Protein AF-A0AAW4G7P1-F1 (afdb_monomer_lite)

Organism: Gordonia rubripertincta (NCBI:txid36822)

Radius of gyration: 15.89 Å; chains: 1; bounding box: 29×51×33 Å

Sequence (95 aa):
MADQDPPPGSARLQLADGIAVLRPEAAVFEAMVTGWSHQQMARNLSVGTIAAQVATIRRFQDFCGVAGPWHWTPRWSMTGSPNCAGSTAWPWARC

Foldseek 3Di:
DDPDDDPQLQLVVVDDPPDDDPLVQVSSQVSNLVSVLVVCVVVVDDPVVSVVVSVVVVLVDVQLPPDHPVPDDPVCVVPGHPPPPDDPDDPVVVD

Structure (mmCIF, N/CA/C/O backbone):
data_AF-A0AAW4G7P1-F1
#
_entry.id   AF-A0AAW4G7P1-F1
#
loop_
_atom_site.group_PDB
_atom_site.id
_atom_site.type_symbol
_atom_site.label_atom_id
_atom_site.label_alt_id
_atom_site.label_comp_id
_atom_site.label_asym_id
_atom_site.label_entity_id
_atom_site.label_seq_id
_atom_site.pdbx_PDB_ins_code
_atom_site.Cartn_x
_atom_site.Cartn_y
_atom_site.Cartn_z
_atom_site.occupancy
_atom_site.B_iso_or_equiv
_atom_site.auth_seq_id
_atom_site.auth_comp_id
_atom_site.auth_asym_id
_atom_site.auth_atom_id
_atom_site.pdbx_PDB_model_num
ATOM 1 N N . MET A 1 1 ? 5.872 -31.917 -4.105 1.00 42.69 1 MET A N 1
ATOM 2 C CA . MET A 1 1 ? 6.176 -30.474 -4.053 1.00 42.69 1 MET A CA 1
ATOM 3 C C . MET A 1 1 ? 5.132 -29.890 -3.129 1.00 42.69 1 MET A C 1
ATOM 5 O O . MET A 1 1 ? 3.973 -29.905 -3.508 1.00 42.69 1 MET A O 1
ATOM 9 N N . ALA A 1 2 ? 5.488 -29.636 -1.867 1.00 50.38 2 ALA A N 1
ATOM 10 C CA . ALA A 1 2 ? 4.502 -29.294 -0.845 1.00 50.38 2 ALA A CA 1
ATOM 11 C C . ALA A 1 2 ? 3.710 -28.060 -1.288 1.00 50.38 2 ALA A C 1
ATOM 13 O O . ALA A 1 2 ? 4.312 -27.058 -1.673 1.00 50.38 2 ALA A O 1
ATOM 14 N N . ASP A 1 3 ? 2.387 -28.177 -1.242 1.00 61.84 3 ASP A N 1
ATOM 15 C CA . ASP A 1 3 ? 1.475 -27.045 -1.271 1.00 61.84 3 ASP A CA 1
ATOM 16 C C . ASP A 1 3 ? 1.808 -26.201 -0.035 1.00 61.84 3 ASP A C 1
ATOM 18 O O . ASP A 1 3 ? 1.547 -26.597 1.100 1.00 61.84 3 ASP A O 1
ATOM 22 N N . GLN A 1 4 ? 2.607 -25.153 -0.224 1.00 69.19 4 GLN A N 1
ATOM 23 C CA . GLN A 1 4 ? 2.962 -24.240 0.852 1.00 69.19 4 GLN A CA 1
ATOM 24 C C . GLN A 1 4 ? 1.898 -23.160 0.871 1.00 69.19 4 GLN A C 1
ATOM 26 O O . GLN A 1 4 ? 1.895 -22.284 0.000 1.00 69.19 4 GLN A O 1
ATOM 31 N N . ASP A 1 5 ? 1.023 -23.224 1.873 1.00 82.00 5 ASP A N 1
ATOM 32 C CA . ASP A 1 5 ? 0.105 -22.134 2.158 1.00 82.00 5 ASP A CA 1
ATOM 33 C C . ASP A 1 5 ? 0.910 -20.835 2.303 1.00 82.00 5 ASP A C 1
ATOM 35 O O . ASP A 1 5 ? 1.856 -20.762 3.101 1.00 82.00 5 ASP A O 1
ATOM 39 N N . PRO A 1 6 ? 0.602 -19.799 1.506 1.00 85.62 6 PRO A N 1
ATOM 40 C CA . PRO A 1 6 ? 1.328 -18.546 1.588 1.00 85.62 6 PRO A CA 1
ATOM 41 C C . PRO A 1 6 ? 1.102 -17.904 2.968 1.00 85.62 6 PRO A C 1
ATOM 43 O O . PRO A 1 6 ? -0.019 -17.912 3.483 1.00 85.62 6 PRO A O 1
ATOM 46 N N . PRO A 1 7 ? 2.141 -17.299 3.573 1.00 86.81 7 PRO A N 1
ATOM 47 C CA . PRO A 1 7 ? 2.013 -16.697 4.893 1.00 86.81 7 PRO A CA 1
ATOM 48 C C . PRO A 1 7 ? 0.993 -15.543 4.885 1.00 86.81 7 PRO A C 1
ATOM 50 O O . PRO A 1 7 ? 0.812 -14.885 3.851 1.00 86.81 7 PRO A O 1
ATOM 53 N N . PRO A 1 8 ? 0.354 -15.232 6.030 1.00 86.38 8 PRO A N 1
ATOM 54 C CA . PRO A 1 8 ? -0.606 -14.136 6.127 1.00 86.38 8 PRO A CA 1
ATOM 55 C C . PRO A 1 8 ? -0.027 -12.809 5.628 1.00 86.38 8 PRO A C 1
ATOM 57 O O . PRO A 1 8 ? 1.070 -12.407 6.015 1.00 86.38 8 PRO A O 1
ATOM 60 N N . GLY A 1 9 ? -0.777 -12.105 4.781 1.00 86.56 9 GLY A N 1
ATOM 61 C CA . GLY A 1 9 ? -0.340 -10.848 4.162 1.00 86.56 9 GLY A CA 1
ATOM 62 C C . GLY A 1 9 ? 0.652 -11.009 3.001 1.00 86.56 9 GLY A C 1
ATOM 63 O O . GLY A 1 9 ? 1.146 -10.006 2.493 1.00 86.56 9 GLY A O 1
ATOM 64 N N . SER A 1 10 ? 0.925 -12.237 2.547 1.00 89.88 10 SER A N 1
ATOM 65 C CA . SER A 1 10 ? 1.647 -12.486 1.295 1.00 89.88 10 SER A CA 1
ATOM 66 C C . SER A 1 10 ? 0.914 -11.876 0.097 1.00 89.88 10 SER A C 1
ATOM 68 O O . SER A 1 10 ? -0.304 -12.009 -0.029 1.00 89.88 10 SER A O 1
ATOM 70 N N . ALA A 1 11 ? 1.662 -11.282 -0.836 1.00 89.00 11 ALA A N 1
ATOM 71 C CA . ALA A 1 11 ? 1.114 -10.749 -2.084 1.00 89.00 11 ALA A CA 1
ATOM 72 C C . ALA A 1 11 ? 0.386 -11.820 -2.917 1.00 89.00 11 ALA A C 1
ATOM 74 O O . ALA A 1 11 ? -0.596 -11.518 -3.588 1.00 89.00 11 ALA A O 1
ATOM 75 N N . ARG A 1 12 ? 0.816 -13.087 -2.826 1.00 87.81 12 ARG A N 1
ATOM 76 C CA . ARG A 1 12 ? 0.189 -14.214 -3.536 1.00 87.81 12 ARG A CA 1
ATOM 77 C C . ARG A 1 12 ? -1.272 -14.428 -3.122 1.00 87.81 12 ARG A C 1
ATOM 79 O O . ARG A 1 12 ? -2.060 -14.854 -3.947 1.00 87.81 12 ARG A O 1
ATOM 86 N N . LEU A 1 13 ? -1.644 -14.063 -1.892 1.00 90.75 13 LEU A N 1
ATOM 87 C CA . LEU A 1 13 ? -3.032 -14.122 -1.416 1.00 90.75 13 LEU A CA 1
ATOM 88 C C . LEU A 1 13 ? -3.940 -13.052 -2.043 1.00 90.75 13 LEU A C 1
ATOM 90 O O . LEU A 1 13 ? -5.154 -13.132 -1.896 1.00 90.75 13 LEU A O 1
ATOM 94 N N . GLN A 1 14 ? -3.367 -12.023 -2.674 1.00 91.19 14 GLN A N 1
ATOM 95 C CA . GLN A 1 14 ? -4.107 -10.898 -3.261 1.00 91.19 14 GLN A CA 1
ATOM 96 C C . GLN A 1 14 ? -4.118 -10.930 -4.798 1.00 91.19 14 GLN A C 1
ATOM 98 O O . GLN A 1 14 ? -4.746 -10.081 -5.426 1.00 91.19 14 GLN A O 1
ATOM 103 N N . LEU A 1 15 ? -3.410 -11.879 -5.415 1.00 89.62 15 LEU A N 1
ATOM 104 C CA . LEU A 1 15 ? -3.330 -12.040 -6.865 1.00 89.62 15 LEU A CA 1
ATOM 105 C C . LEU A 1 15 ? -4.203 -13.220 -7.299 1.00 89.62 15 LEU A C 1
ATOM 107 O O . LEU A 1 15 ? -4.230 -14.250 -6.634 1.00 89.62 15 LEU A O 1
ATOM 111 N N . ALA A 1 16 ? -4.905 -13.077 -8.424 1.00 85.50 16 ALA A N 1
ATOM 112 C CA . ALA A 1 16 ? -5.705 -14.164 -8.975 1.00 85.50 16 ALA A CA 1
ATOM 113 C C . ALA A 1 16 ? -4.798 -15.287 -9.503 1.00 85.50 16 ALA A C 1
ATOM 115 O O . ALA A 1 16 ? -3.914 -15.042 -10.328 1.00 85.50 16 ALA A O 1
ATOM 116 N N . ASP A 1 17 ? -5.033 -16.520 -9.053 1.00 83.56 17 ASP A N 1
ATOM 117 C CA . ASP A 1 17 ? -4.310 -17.684 -9.562 1.00 83.56 17 ASP A CA 1
ATOM 118 C C . ASP A 1 17 ? -4.679 -17.967 -11.030 1.00 83.56 17 ASP A C 1
ATOM 120 O O . ASP A 1 17 ? -5.822 -17.805 -11.461 1.00 83.56 17 ASP A O 1
ATOM 124 N N . GLY A 1 18 ? -3.689 -18.402 -11.815 1.00 83.12 18 GLY A N 1
ATOM 125 C CA . GLY A 1 18 ? -3.876 -18.819 -13.210 1.00 83.12 18 GLY A CA 1
ATOM 126 C C . GLY A 1 18 ? -4.053 -17.688 -14.232 1.00 83.12 18 GLY A C 1
ATOM 127 O O . GLY A 1 18 ? -4.198 -17.979 -15.419 1.00 83.12 18 GLY A O 1
ATOM 128 N N . ILE A 1 19 ? -4.005 -16.416 -13.817 1.00 85.12 19 ILE A N 1
ATOM 129 C CA . ILE A 1 19 ? -4.139 -15.256 -14.713 1.00 85.12 19 ILE A CA 1
ATOM 130 C C . ILE A 1 19 ? -2.791 -14.547 -14.872 1.00 85.12 19 ILE A C 1
ATOM 132 O O . ILE A 1 19 ? -2.147 -14.167 -13.895 1.00 85.12 19 ILE A O 1
ATOM 136 N N . ALA A 1 20 ? -2.373 -14.330 -16.122 1.00 84.62 20 ALA A N 1
ATOM 137 C CA . ALA A 1 20 ? -1.178 -13.550 -16.421 1.00 84.62 20 ALA A CA 1
ATOM 138 C C . ALA A 1 20 ? -1.382 -12.075 -16.039 1.00 84.62 20 ALA A C 1
ATOM 140 O O . ALA A 1 20 ? -2.327 -11.418 -16.479 1.00 84.62 20 ALA A O 1
ATOM 141 N N . VAL A 1 21 ? -0.468 -11.541 -15.232 1.00 86.00 21 VAL A N 1
ATOM 142 C CA . VAL A 1 21 ? -0.518 -10.158 -14.759 1.00 86.00 21 VAL A CA 1
ATOM 143 C C . VAL A 1 21 ? 0.166 -9.238 -15.771 1.00 86.00 21 VAL A C 1
ATOM 145 O O . VAL A 1 21 ? 1.357 -9.376 -16.031 1.00 86.00 21 VAL A O 1
ATOM 148 N N . LEU A 1 22 ? -0.575 -8.265 -16.312 1.00 86.50 22 LEU A N 1
ATOM 149 C CA . LEU A 1 22 ? -0.093 -7.350 -17.360 1.00 86.50 22 LEU A CA 1
ATOM 150 C C . LEU A 1 22 ? 1.070 -6.445 -16.910 1.00 86.50 22 LEU A C 1
ATOM 152 O O . LEU A 1 22 ? 1.931 -6.093 -17.709 1.00 86.50 22 LEU A O 1
ATOM 156 N N . ARG A 1 23 ? 1.075 -6.038 -15.636 1.00 87.56 23 ARG A N 1
ATOM 157 C CA . ARG A 1 23 ? 2.111 -5.195 -15.019 1.00 87.56 23 ARG A CA 1
ATOM 158 C C . ARG A 1 23 ? 2.557 -5.832 -13.703 1.00 87.56 23 ARG A C 1
ATOM 160 O O . ARG A 1 23 ? 2.068 -5.413 -12.648 1.00 87.56 23 ARG A O 1
ATOM 167 N N . PRO A 1 24 ? 3.400 -6.876 -13.755 1.00 86.69 24 PRO A N 1
ATOM 168 C CA . PRO A 1 24 ? 3.679 -7.712 -12.593 1.00 86.69 24 PRO A CA 1
ATOM 169 C C . PRO A 1 24 ? 4.242 -6.899 -11.428 1.00 86.69 24 PRO A C 1
ATOM 171 O O . PRO A 1 24 ? 3.810 -7.082 -10.296 1.00 86.69 24 PRO A O 1
ATOM 174 N N . GLU A 1 25 ? 5.106 -5.922 -11.689 1.00 86.75 25 GLU A N 1
ATOM 175 C CA . GLU A 1 25 ? 5.745 -5.130 -10.642 1.00 86.75 25 GLU A CA 1
ATOM 176 C C . GLU A 1 25 ? 4.741 -4.250 -9.890 1.00 86.75 25 GLU A C 1
ATOM 178 O O . GLU A 1 25 ? 4.734 -4.217 -8.659 1.00 86.75 25 GLU A O 1
ATOM 183 N N . ALA A 1 26 ? 3.864 -3.565 -10.628 1.00 88.38 26 ALA A N 1
ATOM 184 C CA . ALA A 1 26 ? 2.841 -2.703 -10.042 1.00 88.38 26 ALA A CA 1
ATOM 185 C C . ALA A 1 26 ? 1.794 -3.523 -9.276 1.00 88.38 26 ALA A C 1
ATOM 187 O O . ALA A 1 26 ? 1.411 -3.162 -8.167 1.00 88.38 26 ALA A O 1
ATOM 188 N N . ALA A 1 27 ? 1.363 -4.650 -9.842 1.00 90.50 27 ALA A N 1
ATOM 189 C CA . ALA A 1 27 ? 0.375 -5.515 -9.212 1.00 90.50 27 ALA A CA 1
ATOM 190 C C . ALA A 1 27 ? 0.909 -6.171 -7.932 1.00 90.50 27 ALA A C 1
ATOM 192 O O . ALA A 1 27 ? 0.215 -6.190 -6.919 1.00 90.50 27 ALA A O 1
ATOM 193 N N . VAL A 1 28 ? 2.150 -6.670 -7.954 1.00 90.94 28 VAL A N 1
ATOM 194 C CA . VAL A 1 28 ? 2.789 -7.256 -6.768 1.00 90.94 28 VAL A CA 1
ATOM 195 C C . VAL A 1 28 ? 2.969 -6.199 -5.681 1.00 90.94 28 VAL A C 1
ATOM 197 O O . VAL A 1 28 ? 2.719 -6.489 -4.514 1.00 90.94 28 VAL A O 1
ATOM 200 N N . PHE A 1 29 ? 3.341 -4.967 -6.040 1.00 91.75 29 PHE A N 1
ATOM 201 C CA . PHE A 1 29 ? 3.439 -3.878 -5.070 1.00 91.75 29 PHE A CA 1
ATOM 202 C C . PHE A 1 29 ? 2.093 -3.570 -4.396 1.00 91.75 29 PHE A C 1
ATOM 204 O O . PHE A 1 29 ? 2.018 -3.524 -3.169 1.00 91.75 29 PHE A O 1
ATOM 211 N N . GLU A 1 30 ? 1.016 -3.418 -5.170 1.00 92.75 30 GLU A N 1
ATOM 212 C CA . GLU A 1 30 ? -0.321 -3.164 -4.613 1.00 92.75 30 GLU A CA 1
ATOM 213 C C . GLU A 1 30 ? -0.812 -4.329 -3.739 1.00 92.75 30 GLU A C 1
ATOM 215 O O . GLU A 1 30 ? -1.379 -4.117 -2.662 1.00 92.75 30 GLU A O 1
ATOM 220 N N . ALA A 1 31 ? -0.519 -5.564 -4.148 1.00 93.94 31 ALA A N 1
ATOM 221 C CA . ALA A 1 31 ? -0.791 -6.761 -3.361 1.00 93.94 31 ALA A CA 1
ATOM 222 C C . ALA A 1 31 ? -0.028 -6.762 -2.022 1.00 93.94 31 ALA A C 1
ATOM 224 O O . ALA A 1 31 ? -0.609 -7.093 -0.986 1.00 93.94 31 ALA A O 1
ATOM 225 N N . MET A 1 32 ? 1.244 -6.344 -2.009 1.00 93.06 32 MET A N 1
ATOM 226 C CA . MET A 1 32 ? 2.035 -6.197 -0.779 1.00 93.06 32 MET A CA 1
ATOM 227 C C . MET A 1 32 ? 1.461 -5.119 0.147 1.00 93.06 32 MET A C 1
ATOM 229 O O . MET A 1 32 ? 1.300 -5.368 1.341 1.00 93.06 32 MET A O 1
ATOM 233 N N . VAL A 1 33 ? 1.115 -3.941 -0.386 1.00 95.06 33 VAL A N 1
ATOM 234 C CA . VAL A 1 33 ? 0.517 -2.843 0.399 1.00 95.06 33 VAL A CA 1
ATOM 235 C C . VAL A 1 33 ? -0.823 -3.269 1.005 1.00 95.06 33 VAL A C 1
ATOM 237 O O . VAL A 1 33 ? -1.101 -2.968 2.169 1.00 95.06 33 VAL A O 1
ATOM 240 N N . THR A 1 34 ? -1.631 -4.016 0.252 1.00 95.75 34 THR A N 1
ATOM 241 C CA . THR A 1 34 ? -2.918 -4.555 0.717 1.00 95.75 34 THR A CA 1
ATOM 242 C C . THR A 1 34 ? -2.721 -5.591 1.824 1.00 95.75 34 THR A C 1
ATOM 244 O O . THR A 1 34 ? -3.304 -5.464 2.901 1.00 95.75 34 THR A O 1
ATOM 247 N N . GLY A 1 35 ? -1.838 -6.572 1.611 1.00 94.94 35 GLY A N 1
ATOM 248 C CA . GLY A 1 35 ? -1.518 -7.592 2.610 1.00 94.94 35 GLY A CA 1
ATOM 249 C C . GLY A 1 35 ? -0.979 -6.993 3.913 1.00 94.94 35 GLY A C 1
ATOM 250 O O . GLY A 1 35 ? -1.439 -7.354 4.997 1.00 94.94 35 GLY A O 1
ATOM 251 N N . TRP A 1 36 ? -0.076 -6.016 3.815 1.00 94.50 36 TRP A N 1
ATOM 252 C CA . TRP A 1 36 ? 0.432 -5.264 4.963 1.00 94.50 36 TRP A CA 1
ATOM 253 C C . TRP A 1 36 ? -0.674 -4.468 5.675 1.00 94.50 36 TRP A C 1
ATOM 255 O O . TRP A 1 36 ? -0.763 -4.498 6.901 1.00 94.50 36 TRP A O 1
ATOM 265 N N . SER A 1 37 ? -1.576 -3.815 4.936 1.00 95.75 37 SER A N 1
ATOM 266 C CA . SER A 1 37 ? -2.700 -3.077 5.533 1.00 95.75 37 SER A CA 1
ATOM 267 C C . SER A 1 37 ? -3.618 -4.000 6.339 1.00 95.75 37 SER A C 1
ATOM 269 O O . SER A 1 37 ? -3.996 -3.658 7.460 1.00 95.75 37 SER A O 1
ATOM 271 N N . HIS A 1 38 ? -3.906 -5.204 5.832 1.00 95.00 38 HIS A N 1
ATOM 272 C CA . HIS A 1 38 ? -4.655 -6.221 6.576 1.00 95.00 38 HIS A CA 1
ATOM 273 C C . HIS A 1 38 ? -3.917 -6.672 7.847 1.00 95.00 38 HIS A C 1
ATOM 275 O O . HIS A 1 38 ? -4.541 -6.818 8.899 1.00 95.00 38 HIS A O 1
ATOM 281 N N . GLN A 1 39 ? -2.588 -6.826 7.794 1.00 93.81 39 GLN A N 1
ATOM 282 C CA . GLN A 1 39 ? -1.786 -7.128 8.988 1.00 93.81 39 GLN A CA 1
ATOM 283 C C . GLN A 1 39 ? -1.871 -6.010 10.040 1.00 93.81 39 GLN A C 1
ATOM 285 O O . GLN A 1 39 ? -1.931 -6.299 11.235 1.00 93.81 39 GLN A O 1
ATOM 290 N N . GLN A 1 40 ? -1.909 -4.740 9.624 1.00 95.38 40 GLN A N 1
ATOM 291 C CA . GLN A 1 40 ? -2.065 -3.613 10.548 1.00 95.38 40 GLN A CA 1
ATOM 292 C C . GLN A 1 40 ? -3.475 -3.563 11.157 1.00 95.38 40 GLN A C 1
ATOM 294 O O . GLN A 1 40 ? -3.611 -3.318 12.356 1.00 95.38 40 GLN A O 1
ATOM 299 N N . MET A 1 41 ? -4.518 -3.858 10.374 1.00 95.00 41 MET A N 1
ATOM 300 C CA . MET A 1 41 ? -5.894 -3.963 10.882 1.00 95.00 41 MET A CA 1
ATOM 301 C C . MET A 1 41 ? -6.029 -5.071 11.931 1.00 95.00 41 MET A C 1
ATOM 303 O O . MET A 1 41 ? -6.653 -4.858 12.967 1.00 95.00 41 MET A O 1
ATOM 307 N N . ALA A 1 42 ? -5.379 -6.221 11.722 1.00 94.81 42 ALA A N 1
ATOM 308 C CA . ALA A 1 42 ? -5.365 -7.323 12.689 1.00 94.81 42 ALA A CA 1
ATOM 309 C C . ALA A 1 42 ? -4.711 -6.946 14.035 1.00 94.81 42 ALA A C 1
ATOM 311 O O . ALA A 1 42 ? -4.985 -7.571 15.056 1.00 94.81 42 ALA A O 1
ATOM 312 N N . ARG A 1 43 ? -3.876 -5.899 14.056 1.00 92.75 43 ARG A N 1
ATOM 313 C CA . ARG A 1 43 ? -3.279 -5.316 15.271 1.00 92.75 43 ARG A CA 1
ATOM 314 C C . ARG A 1 43 ? -4.147 -4.217 15.897 1.00 92.75 43 ARG A C 1
ATOM 316 O O . ARG A 1 43 ? -3.676 -3.497 16.773 1.00 92.75 43 ARG A O 1
ATOM 323 N N . ASN A 1 44 ? -5.396 -4.080 15.448 1.00 95.81 44 ASN A N 1
ATOM 324 C CA . ASN A 1 44 ? -6.356 -3.070 15.889 1.00 95.81 44 ASN A CA 1
ATOM 325 C C . ASN A 1 44 ? -5.852 -1.622 15.704 1.00 95.81 44 ASN A C 1
ATOM 327 O O . ASN A 1 44 ? -6.193 -0.730 16.483 1.00 95.81 44 ASN A O 1
ATOM 331 N N . LEU A 1 45 ? -5.017 -1.372 14.683 1.00 95.50 45 LEU A N 1
ATOM 332 C CA . LEU A 1 45 ? -4.639 -0.008 14.312 1.00 95.50 45 LEU A CA 1
ATOM 333 C C . LEU A 1 45 ? -5.819 0.704 13.648 1.00 95.50 45 LEU A C 1
ATOM 335 O O . LEU A 1 45 ? -6.566 0.115 12.867 1.00 95.50 45 LEU A O 1
ATOM 339 N N . SER A 1 46 ? -5.946 2.007 13.911 1.00 96.38 46 SER A N 1
ATOM 340 C CA . SER A 1 46 ? -6.988 2.815 13.281 1.00 96.38 46 SER A CA 1
ATOM 341 C C . SER A 1 46 ? -6.785 2.903 11.765 1.00 96.38 46 SER A C 1
ATOM 343 O O . SER A 1 46 ? -5.655 3.000 11.275 1.00 96.38 46 SER A O 1
ATOM 345 N N . VAL A 1 47 ? -7.889 2.957 11.017 1.00 95.50 47 VAL A N 1
ATOM 346 C CA . VAL A 1 47 ? -7.864 3.126 9.554 1.00 95.50 47 VAL A CA 1
ATOM 347 C C . VAL A 1 47 ? -7.091 4.388 9.154 1.00 95.50 47 VAL A C 1
ATOM 349 O O . VAL A 1 47 ? -6.318 4.353 8.199 1.00 95.50 47 VAL A O 1
ATOM 352 N N . GLY A 1 48 ? -7.221 5.480 9.918 1.00 97.50 48 GLY A N 1
ATOM 353 C CA . GLY 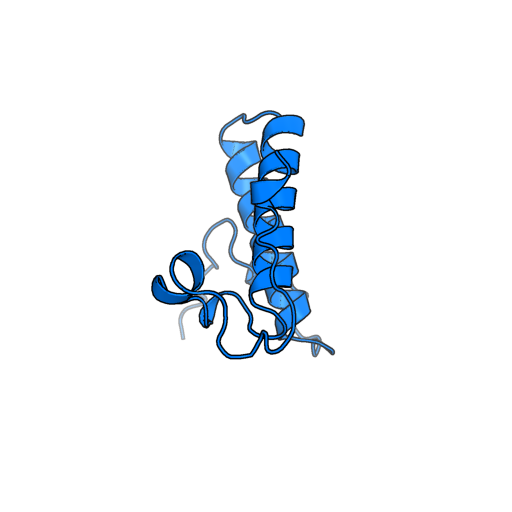A 1 48 ? -6.477 6.719 9.672 1.00 97.50 48 GLY A CA 1
ATOM 354 C C . GLY A 1 48 ? -4.962 6.545 9.823 1.00 97.50 48 GLY A C 1
ATOM 355 O O . GLY A 1 48 ? -4.192 7.023 8.991 1.00 97.50 48 GLY A O 1
ATOM 356 N N . THR A 1 49 ? -4.525 5.794 10.836 1.00 96.00 49 THR A N 1
ATOM 357 C CA . THR A 1 49 ? -3.105 5.479 11.061 1.00 96.00 49 THR A CA 1
ATOM 358 C C . THR A 1 49 ? -2.533 4.601 9.947 1.00 96.00 49 THR A C 1
ATOM 360 O O . THR A 1 49 ? -1.386 4.790 9.539 1.00 96.00 49 THR A O 1
ATOM 363 N N . ILE A 1 50 ? -3.317 3.647 9.444 1.00 97.12 50 ILE A N 1
ATOM 364 C CA . ILE A 1 50 ? -2.917 2.781 8.328 1.00 97.12 50 ILE A CA 1
ATOM 365 C C . ILE A 1 50 ? -2.823 3.604 7.041 1.00 97.12 50 ILE A C 1
ATOM 367 O O . ILE A 1 50 ? -1.798 3.557 6.367 1.00 97.12 50 ILE A O 1
ATOM 371 N N . ALA A 1 51 ? -3.831 4.428 6.744 1.00 97.00 51 ALA A N 1
ATOM 372 C CA . ALA A 1 51 ? -3.847 5.286 5.561 1.00 97.00 51 ALA A CA 1
ATOM 373 C C . ALA A 1 51 ? -2.655 6.258 5.522 1.00 97.00 51 ALA A C 1
ATOM 375 O O . ALA A 1 51 ? -2.016 6.408 4.479 1.00 97.00 51 ALA A O 1
ATOM 376 N N . ALA A 1 52 ? -2.302 6.867 6.661 1.00 96.06 52 ALA A N 1
ATOM 377 C CA . ALA A 1 52 ? -1.138 7.747 6.763 1.00 96.06 52 ALA A CA 1
ATOM 378 C C . ALA A 1 52 ? 0.177 7.016 6.438 1.00 96.06 52 ALA A C 1
ATOM 380 O O . ALA A 1 52 ? 1.033 7.545 5.729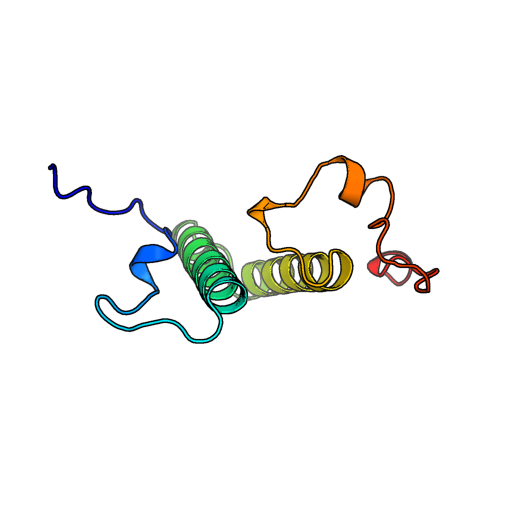 1.00 96.06 52 ALA A O 1
ATOM 381 N N . GLN A 1 53 ? 0.328 5.777 6.906 1.00 95.06 53 GLN A N 1
ATOM 382 C CA . GLN A 1 53 ? 1.501 4.957 6.605 1.00 95.06 53 GLN A CA 1
ATOM 383 C C . GLN A 1 53 ? 1.531 4.491 5.142 1.00 95.06 53 GLN A C 1
ATOM 385 O O . GLN A 1 53 ? 2.582 4.582 4.510 1.00 95.06 53 GLN A O 1
ATOM 390 N N . VAL A 1 54 ? 0.395 4.068 4.570 1.00 96.31 54 VAL A N 1
ATOM 391 C CA . VAL A 1 54 ? 0.300 3.736 3.134 1.00 96.31 54 VAL A CA 1
ATOM 392 C C . VAL A 1 54 ? 0.712 4.932 2.276 1.00 96.31 54 VAL A C 1
ATOM 394 O O . VAL A 1 54 ? 1.472 4.768 1.321 1.00 96.31 54 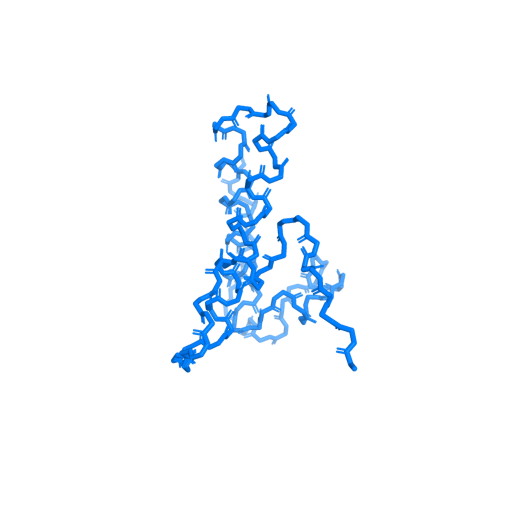VAL A O 1
ATOM 397 N N . ALA A 1 55 ? 0.266 6.143 2.623 1.00 94.94 55 ALA A N 1
ATOM 398 C CA . ALA A 1 55 ? 0.649 7.357 1.907 1.00 94.94 55 ALA A CA 1
ATOM 399 C C . ALA A 1 55 ? 2.170 7.583 1.931 1.00 94.94 55 ALA A C 1
ATOM 401 O O . ALA A 1 55 ? 2.757 7.941 0.911 1.00 94.94 55 ALA A O 1
ATOM 402 N N . THR A 1 56 ? 2.824 7.327 3.066 1.00 92.94 56 THR A N 1
ATOM 403 C CA . THR A 1 56 ? 4.289 7.386 3.177 1.00 92.94 56 THR A CA 1
ATOM 404 C C . THR A 1 56 ? 4.972 6.338 2.298 1.00 92.94 56 THR A C 1
ATOM 406 O O . THR A 1 56 ? 5.909 6.676 1.576 1.00 92.94 56 THR A O 1
ATOM 409 N N . ILE A 1 57 ? 4.483 5.094 2.295 1.00 91.69 57 ILE A N 1
ATOM 410 C CA . ILE A 1 57 ? 5.026 4.008 1.461 1.00 91.69 57 ILE A CA 1
ATOM 411 C C . ILE A 1 57 ? 4.925 4.361 -0.032 1.00 91.69 57 ILE A C 1
ATOM 413 O O . ILE A 1 57 ? 5.895 4.192 -0.767 1.00 91.69 57 ILE A O 1
ATOM 417 N N . ARG A 1 58 ? 3.786 4.904 -0.480 1.00 91.56 58 ARG A N 1
ATOM 418 C CA . ARG A 1 58 ? 3.577 5.307 -1.883 1.00 91.56 58 ARG A CA 1
ATOM 419 C C . ARG A 1 58 ? 4.470 6.477 -2.294 1.00 91.56 58 ARG A C 1
ATOM 421 O O . ARG A 1 58 ? 5.112 6.410 -3.331 1.00 91.56 58 ARG A O 1
ATOM 428 N N . ARG A 1 59 ? 4.621 7.497 -1.442 1.00 89.00 59 ARG A N 1
ATOM 429 C CA . ARG A 1 59 ? 5.581 8.590 -1.698 1.00 89.00 59 ARG A CA 1
ATOM 430 C C . ARG A 1 59 ? 7.016 8.080 -1.805 1.00 89.00 59 ARG A C 1
ATOM 432 O O . ARG A 1 59 ? 7.795 8.603 -2.596 1.00 89.00 59 ARG A O 1
ATOM 439 N N . PHE A 1 60 ? 7.375 7.078 -1.001 1.00 85.69 60 PHE A N 1
ATOM 440 C CA . PHE A 1 60 ? 8.693 6.456 -1.083 1.00 85.69 60 PHE A CA 1
ATOM 441 C C . PHE A 1 60 ? 8.869 5.660 -2.382 1.00 85.69 60 PHE A C 1
ATOM 443 O O . PHE A 1 60 ? 9.911 5.770 -3.021 1.00 85.69 60 PHE A O 1
ATOM 450 N N . GLN A 1 61 ? 7.841 4.930 -2.818 1.00 86.62 61 GLN A N 1
ATOM 451 C CA . GLN A 1 61 ? 7.831 4.281 -4.129 1.00 86.62 61 GLN A CA 1
ATOM 452 C C . GLN A 1 61 ? 8.026 5.302 -5.259 1.00 86.62 61 GLN A C 1
ATOM 454 O O . GLN A 1 61 ? 8.920 5.117 -6.082 1.00 86.62 61 GLN A O 1
ATOM 459 N N . ASP A 1 62 ? 7.258 6.395 -5.260 1.00 85.44 62 ASP A N 1
ATOM 460 C CA . ASP A 1 62 ? 7.371 7.461 -6.264 1.00 85.44 62 ASP A CA 1
ATOM 461 C C . ASP A 1 62 ? 8.787 8.055 -6.296 1.00 85.44 62 ASP A C 1
ATOM 463 O O . ASP A 1 62 ? 9.343 8.316 -7.362 1.00 85.44 62 ASP A O 1
ATOM 467 N N . PHE A 1 63 ? 9.406 8.214 -5.124 1.00 79.69 63 PHE A N 1
ATOM 468 C CA . PHE A 1 63 ? 10.782 8.682 -4.992 1.00 79.69 63 PHE A CA 1
ATOM 469 C C . PHE A 1 63 ? 11.822 7.686 -5.530 1.00 79.69 63 PHE A C 1
ATOM 471 O O . PHE A 1 63 ? 12.805 8.093 -6.151 1.00 79.69 63 PHE A O 1
ATOM 478 N N . CYS A 1 64 ? 11.630 6.385 -5.307 1.00 76.38 64 CYS A N 1
ATOM 479 C CA . CYS A 1 64 ? 12.504 5.346 -5.856 1.00 76.38 64 CYS A CA 1
ATOM 480 C C . CYS A 1 64 ? 12.311 5.139 -7.371 1.00 76.38 64 CYS A C 1
ATOM 482 O O . CYS A 1 64 ? 13.187 4.565 -8.027 1.00 76.38 64 CYS A O 1
ATOM 484 N N . GLY A 1 65 ? 11.214 5.645 -7.940 1.00 73.19 65 GLY A N 1
ATOM 485 C CA . GLY A 1 65 ? 10.899 5.588 -9.364 1.00 73.19 65 GLY A CA 1
ATOM 486 C C . GLY A 1 65 ? 10.358 4.222 -9.796 1.00 73.19 65 GLY A C 1
ATOM 487 O O . GLY A 1 65 ? 9.560 3.600 -9.105 1.00 73.19 65 GLY A O 1
ATOM 488 N N . VAL A 1 66 ? 10.790 3.742 -10.969 1.00 64.56 66 VAL A N 1
ATOM 489 C CA . VAL A 1 66 ? 10.272 2.502 -11.596 1.00 64.56 66 VAL A CA 1
ATOM 490 C C . VAL A 1 66 ? 10.699 1.230 -10.840 1.00 64.56 66 VAL A C 1
ATOM 492 O O . VAL A 1 66 ? 10.149 0.153 -11.061 1.00 64.56 66 VAL A O 1
ATOM 495 N N . ALA A 1 67 ? 11.675 1.331 -9.936 1.00 69.06 67 ALA A N 1
ATOM 496 C CA . ALA A 1 67 ? 12.190 0.193 -9.190 1.00 69.06 67 ALA A CA 1
ATOM 497 C C . ALA A 1 67 ? 11.246 -0.192 -8.035 1.00 69.06 67 ALA A C 1
ATOM 499 O O . ALA A 1 67 ? 11.014 0.587 -7.110 1.00 69.06 67 ALA A O 1
ATOM 500 N N . GLY A 1 68 ? 10.722 -1.420 -8.089 1.00 73.00 68 GLY A N 1
ATOM 501 C CA . GLY A 1 68 ? 9.882 -1.995 -7.039 1.00 73.00 68 GLY A CA 1
ATOM 502 C C . GLY A 1 68 ? 10.625 -2.237 -5.714 1.00 73.00 68 GLY A C 1
ATOM 503 O O . GLY A 1 68 ? 11.852 -2.121 -5.644 1.00 73.00 68 GLY A O 1
ATOM 504 N N . PRO A 1 69 ? 9.898 -2.611 -4.649 1.00 80.88 69 PRO A N 1
ATOM 505 C CA . PRO A 1 69 ? 10.419 -2.670 -3.282 1.00 80.88 69 PRO A CA 1
ATOM 506 C C . PRO A 1 69 ? 11.595 -3.631 -3.076 1.00 80.88 69 PRO A C 1
ATOM 508 O O . PRO A 1 69 ? 12.439 -3.396 -2.218 1.00 80.88 69 PRO A O 1
ATOM 511 N N . TRP A 1 70 ? 11.709 -4.679 -3.891 1.00 85.00 70 TRP A N 1
ATOM 512 C CA . TRP A 1 70 ? 12.834 -5.626 -3.860 1.00 85.00 70 TRP A CA 1
ATOM 513 C C . TRP A 1 70 ? 14.167 -5.031 -4.342 1.00 85.00 70 TRP A C 1
ATOM 515 O O . TRP A 1 70 ? 15.209 -5.658 -4.166 1.00 85.00 70 TRP A O 1
ATOM 525 N N . HIS A 1 71 ? 14.162 -3.835 -4.933 1.00 84.19 71 HIS A N 1
ATOM 526 C CA . HIS A 1 71 ? 15.382 -3.106 -5.285 1.00 84.19 71 HIS A CA 1
ATOM 527 C C . HIS A 1 71 ? 15.770 -2.047 -4.254 1.00 84.19 71 HIS A C 1
ATOM 529 O O . HIS A 1 71 ? 16.837 -1.444 -4.382 1.00 84.19 71 HIS A O 1
ATOM 535 N N . TRP A 1 72 ? 14.927 -1.792 -3.249 1.00 83.75 72 TRP A N 1
ATOM 536 C CA . TRP A 1 72 ? 15.203 -0.760 -2.261 1.00 83.75 72 TRP A CA 1
ATOM 537 C C . TRP A 1 72 ? 16.475 -1.088 -1.488 1.00 83.75 72 TRP A C 1
ATOM 539 O O . TRP A 1 72 ? 16.605 -2.140 -0.867 1.00 83.75 72 TRP A O 1
ATOM 549 N N . THR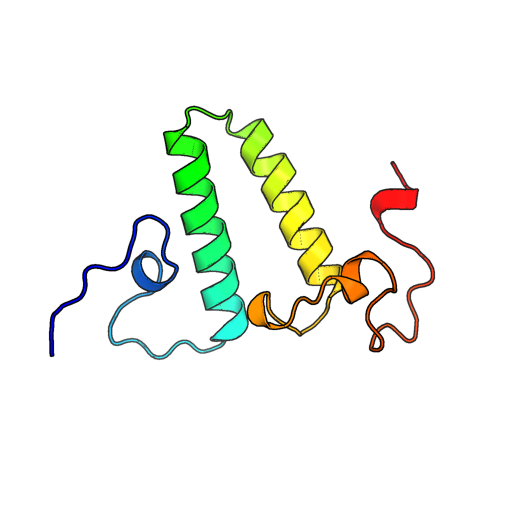 A 1 73 ? 17.422 -0.153 -1.517 1.00 80.44 73 THR A N 1
ATOM 550 C CA . THR A 1 73 ? 18.645 -0.238 -0.720 1.00 80.44 73 THR A CA 1
ATOM 551 C C . THR A 1 73 ? 18.599 0.797 0.402 1.00 80.44 73 THR A C 1
ATOM 553 O O . THR A 1 73 ? 18.055 1.885 0.196 1.00 80.44 73 THR A O 1
ATOM 556 N N . PRO A 1 74 ? 19.221 0.536 1.568 1.00 74.81 74 PRO A N 1
ATOM 557 C CA . PRO A 1 74 ? 19.341 1.539 2.630 1.00 74.81 74 PRO A CA 1
ATOM 558 C C . PRO A 1 74 ? 20.023 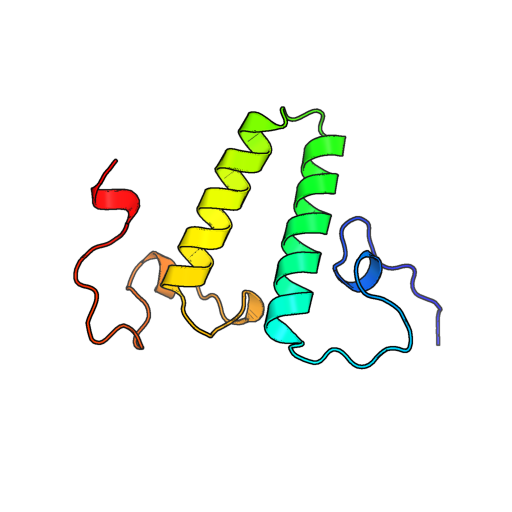2.822 2.144 1.00 74.81 74 PRO A C 1
ATOM 560 O O . PRO A 1 74 ? 19.725 3.915 2.606 1.00 74.81 74 PRO A O 1
ATOM 563 N N . ARG A 1 75 ? 20.908 2.709 1.147 1.00 73.00 75 ARG A N 1
ATOM 564 C CA . ARG A 1 75 ? 21.536 3.865 0.511 1.00 73.00 75 ARG A CA 1
ATOM 565 C C . ARG A 1 75 ? 20.514 4.792 -0.148 1.00 73.00 75 ARG A C 1
ATOM 567 O O . ARG A 1 75 ? 20.747 5.990 -0.131 1.00 73.00 75 ARG A O 1
ATOM 574 N N . TRP A 1 76 ? 19.396 4.298 -0.682 1.00 70.31 76 TRP A N 1
ATOM 575 C CA . TRP A 1 76 ? 18.382 5.151 -1.320 1.00 70.31 76 TRP A CA 1
ATOM 576 C C . TRP A 1 76 ? 17.632 6.041 -0.331 1.00 70.31 76 TRP A C 1
ATOM 578 O O . TRP A 1 76 ? 17.243 7.145 -0.700 1.00 70.31 76 TRP A O 1
ATOM 588 N N . SER A 1 77 ? 17.483 5.624 0.930 1.00 61.78 77 SER A N 1
ATOM 589 C CA . SER A 1 77 ? 16.926 6.504 1.966 1.00 61.78 77 SER A CA 1
ATOM 590 C C . SER A 1 77 ? 17.921 7.560 2.460 1.00 61.78 77 SER A C 1
ATOM 592 O O . SER A 1 77 ? 17.508 8.514 3.110 1.00 61.78 77 SER A O 1
ATOM 594 N N . MET A 1 78 ? 19.214 7.425 2.147 1.00 51.62 78 MET A N 1
ATOM 595 C CA . MET A 1 78 ? 20.273 8.344 2.597 1.00 51.62 78 MET A CA 1
ATOM 596 C C . MET A 1 78 ? 20.828 9.224 1.475 1.00 51.62 78 MET A C 1
ATOM 598 O O . MET A 1 78 ? 21.276 10.344 1.695 1.00 51.62 78 MET A O 1
ATOM 602 N N . THR A 1 79 ? 20.838 8.715 0.253 1.00 55.31 79 THR A N 1
ATOM 603 C CA . THR A 1 79 ? 21.364 9.360 -0.941 1.00 55.31 79 THR A CA 1
ATOM 604 C C . THR A 1 79 ? 20.326 9.089 -2.009 1.00 55.31 79 THR A C 1
ATOM 606 O O . THR A 1 79 ? 20.130 7.930 -2.368 1.00 55.31 79 THR A O 1
ATOM 609 N N . GLY A 1 80 ? 19.600 10.115 -2.453 1.00 55.09 80 GLY A N 1
ATOM 610 C CA . GLY A 1 80 ? 18.493 9.917 -3.388 1.00 55.09 80 GLY A CA 1
ATOM 611 C C . GLY A 1 80 ? 18.867 9.064 -4.601 1.00 55.09 80 GLY A C 1
ATOM 612 O O . GLY A 1 80 ? 20.042 8.955 -4.962 1.00 55.09 80 GLY A O 1
ATOM 613 N N . SER A 1 81 ? 17.861 8.402 -5.182 1.00 48.34 81 SER A N 1
ATOM 614 C CA . SER A 1 81 ? 18.047 7.446 -6.278 1.00 48.34 81 SER A CA 1
ATOM 615 C C . SER A 1 81 ? 18.959 8.030 -7.373 1.00 48.34 81 SER A C 1
ATOM 617 O O . SER A 1 81 ? 18.739 9.165 -7.799 1.00 48.34 81 SER A O 1
ATOM 619 N N . PRO A 1 82 ? 19.975 7.287 -7.861 1.00 52.16 82 PRO A N 1
ATOM 620 C CA . PRO A 1 82 ? 20.888 7.774 -8.902 1.00 52.16 82 PRO A CA 1
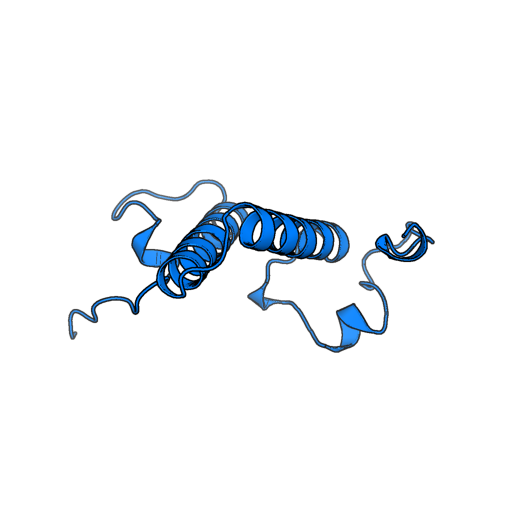ATOM 621 C C . PRO A 1 82 ? 20.178 8.068 -10.233 1.00 52.16 82 PRO A C 1
ATOM 623 O O . PRO A 1 82 ? 20.741 8.741 -11.091 1.00 52.16 82 PRO A O 1
ATOM 626 N N . ASN A 1 83 ? 18.932 7.610 -10.385 1.00 53.44 83 ASN A N 1
ATOM 627 C CA . ASN A 1 83 ? 18.095 7.874 -11.552 1.00 53.44 83 ASN A CA 1
ATOM 628 C C . ASN A 1 83 ? 17.315 9.199 -11.435 1.00 53.44 83 ASN A C 1
ATOM 630 O O . ASN A 1 83 ? 16.637 9.597 -12.380 1.00 53.44 83 ASN A O 1
ATOM 634 N N . CYS A 1 84 ? 17.422 9.911 -10.308 1.00 50.97 84 CYS A N 1
ATOM 635 C CA . CYS A 1 84 ? 16.820 11.225 -10.090 1.00 50.97 84 CYS A CA 1
ATOM 636 C C . CYS A 1 84 ? 17.726 12.344 -10.620 1.00 50.97 84 CYS A C 1
ATOM 638 O O . CYS A 1 84 ? 18.131 13.242 -9.881 1.00 50.97 84 CYS A O 1
ATOM 640 N N . ALA A 1 85 ? 18.034 12.324 -11.916 1.00 42.75 85 ALA A N 1
ATOM 641 C CA . ALA A 1 85 ? 18.588 13.489 -12.598 1.00 42.75 85 ALA A CA 1
ATOM 642 C C . ALA A 1 85 ? 17.471 14.539 -12.787 1.00 42.75 85 ALA A C 1
ATOM 644 O O . ALA A 1 85 ? 16.937 14.689 -13.879 1.00 42.75 85 ALA A O 1
ATOM 645 N N . GLY A 1 86 ? 17.050 15.217 -11.711 1.00 46.88 86 GLY A N 1
ATOM 646 C CA . GLY A 1 86 ? 16.137 16.363 -11.837 1.00 46.88 86 GLY A CA 1
ATOM 647 C C . GLY A 1 86 ? 15.276 16.759 -10.635 1.00 46.88 86 GLY A C 1
ATOM 648 O O . GLY A 1 86 ? 14.664 17.820 -10.693 1.00 46.88 86 GLY A O 1
ATOM 649 N N . SER A 1 87 ? 15.209 15.984 -9.546 1.00 50.12 87 SER A N 1
ATOM 650 C CA . SER A 1 87 ? 14.388 16.363 -8.381 1.00 50.12 87 SER A CA 1
ATOM 651 C C . SER A 1 87 ? 15.252 16.818 -7.207 1.00 50.12 87 SER A C 1
ATOM 653 O O . SER A 1 87 ? 15.711 16.015 -6.399 1.00 50.12 87 SER A O 1
ATOM 655 N N . THR A 1 88 ? 15.477 18.127 -7.105 1.00 48.56 88 THR A N 1
ATOM 656 C CA . THR A 1 88 ? 16.236 18.767 -6.014 1.00 48.56 88 THR A CA 1
ATOM 657 C C . THR A 1 88 ? 15.394 18.990 -4.749 1.00 48.56 88 THR A C 1
ATOM 659 O O . THR A 1 88 ? 15.707 19.862 -3.945 1.00 48.56 88 THR A O 1
ATOM 662 N N . ALA A 1 89 ? 14.316 18.240 -4.520 1.00 48.44 89 ALA A N 1
ATOM 663 C CA . ALA A 1 89 ? 13.511 18.424 -3.315 1.00 48.44 89 ALA A CA 1
ATOM 664 C C . ALA A 1 89 ? 13.014 17.089 -2.764 1.00 48.44 89 ALA A C 1
ATOM 666 O O . ALA A 1 89 ? 12.116 16.451 -3.309 1.00 48.44 89 ALA A O 1
ATOM 667 N N . TRP A 1 90 ? 13.601 16.687 -1.638 1.00 59.38 90 TRP A N 1
ATOM 668 C CA . TRP A 1 90 ? 13.062 15.634 -0.791 1.00 59.38 90 TRP A CA 1
ATOM 669 C C . TRP A 1 90 ? 11.639 16.007 -0.332 1.00 59.38 90 TRP A C 1
ATOM 671 O O . TRP A 1 90 ? 11.441 17.101 0.197 1.00 59.38 90 TRP A O 1
ATOM 681 N N . PRO A 1 91 ? 10.640 15.121 -0.468 1.00 54.97 91 PRO A N 1
ATOM 682 C CA . PRO A 1 91 ? 9.244 15.456 -0.179 1.00 54.97 91 PRO A CA 1
ATOM 683 C C . PRO A 1 91 ? 8.915 15.655 1.314 1.00 54.97 91 PRO A C 1
ATOM 685 O O . PRO A 1 91 ? 7.870 16.221 1.619 1.00 54.97 91 PRO A O 1
ATOM 688 N N . TRP A 1 92 ? 9.784 15.252 2.251 1.00 53.00 92 TRP A N 1
ATOM 689 C CA . TRP A 1 92 ? 9.617 15.546 3.687 1.00 53.00 92 TRP A CA 1
ATOM 690 C C . TRP A 1 92 ? 10.206 16.900 4.113 1.00 53.00 92 TRP A C 1
ATOM 692 O O . TRP A 1 92 ? 9.961 17.332 5.231 1.00 53.00 92 TRP A O 1
ATOM 702 N N . ALA A 1 93 ? 10.902 17.620 3.222 1.00 45.78 93 ALA A N 1
ATOM 703 C CA . ALA A 1 93 ? 11.345 18.998 3.471 1.00 45.78 93 ALA A CA 1
ATOM 704 C C . ALA A 1 93 ? 10.196 20.033 3.382 1.00 45.78 93 ALA A C 1
ATOM 706 O O . ALA A 1 93 ? 10.436 21.237 3.430 1.00 45.78 93 ALA A O 1
ATOM 707 N N . ARG A 1 94 ? 8.947 19.571 3.210 1.00 45.66 94 ARG A N 1
ATOM 708 C CA . ARG A 1 94 ? 7.723 20.390 3.190 1.00 45.66 94 ARG A CA 1
ATOM 709 C C . ARG A 1 94 ? 6.660 19.866 4.174 1.00 45.66 94 ARG A C 1
ATOM 711 O O . ARG A 1 94 ? 5.462 20.008 3.928 1.00 45.66 94 ARG A O 1
ATOM 718 N N . CYS A 1 95 ? 7.106 19.240 5.260 1.00 35.00 95 CYS A N 1
ATOM 719 C CA . CYS A 1 95 ? 6.369 19.163 6.520 1.00 35.00 95 CYS A CA 1
ATOM 720 C C . CYS A 1 95 ? 7.058 20.102 7.510 1.00 35.00 95 CYS A C 1
ATOM 722 O O . CYS A 1 95 ? 6.322 20.786 8.248 1.00 35.00 95 CYS A O 1
#

Secondary structure (DSSP, 8-state):
----PPPTT-GGGGSPTT---SSHHHHHHHHHHHHHHHHHHHTT--HHHHHHHHHHHHHHHHHHTT--GGG--HHHHHS--TT-SS----GGGG-

pLDDT: mean 79.29, std 17.4, range [35.0, 97.5]